Protein AF-A0A6N7ZPE1-F1 (afdb_monomer_lite)

Secondary structure (DSSP, 8-state):
-PPPPHHHHHHHHHHHHHHHHHH-TT-TT-TTTTT-----STTTS-HHHHTSPPPHHHHHHHHHHT--

pLDDT: mean 83.45, std 10.75, range [52.22, 95.88]

Sequence (68 aa):
MRRSNRADRRHHNARMKRKARRLYPHDEKGTLSDHLASCSCYMCGNPRKYFGERTLQERREVSRVFQF

Radius of gyration: 17.75 Å; chains: 1; bounding box: 32×36×38 Å

Foldseek 3Di:
DPPDDPVNVVVLLVVLLVVLCVVCVVPNVSPCSPPNDPDCDCVPRACCVNPVDDGPVRVVVVVVVPPD

Structure (mmCIF, N/CA/C/O backbone):
data_AF-A0A6N7ZPE1-F1
#
_entry.id   AF-A0A6N7ZPE1-F1
#
loop_
_atom_site.group_PDB
_atom_site.id
_atom_site.type_symbol
_atom_site.label_atom_id
_atom_site.label_alt_id
_atom_site.label_comp_id
_atom_site.label_asym_id
_atom_site.label_entity_id
_atom_site.label_seq_id
_atom_site.pdbx_PDB_ins_code
_atom_site.Cartn_x
_atom_site.Cartn_y
_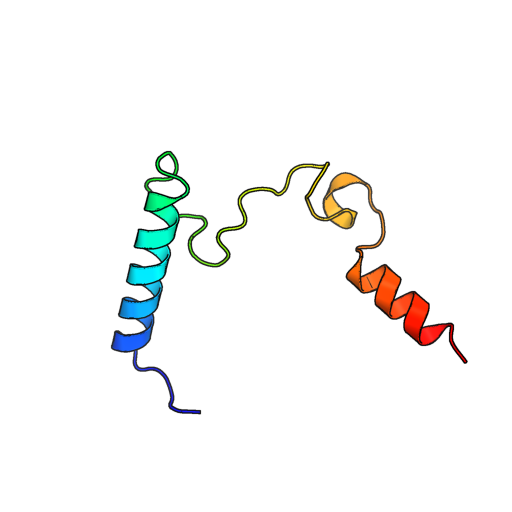atom_site.Cartn_z
_atom_site.occupancy
_atom_site.B_iso_or_equiv
_atom_site.auth_seq_id
_atom_site.auth_comp_id
_atom_site.auth_asym_id
_atom_site.auth_atom_id
_atom_site.pdbx_PDB_model_num
ATOM 1 N N . MET A 1 1 ? 5.950 -27.821 -7.343 1.00 56.53 1 MET A N 1
ATOM 2 C CA . MET A 1 1 ? 6.027 -26.367 -7.624 1.00 56.53 1 MET A CA 1
ATOM 3 C C . MET A 1 1 ? 7.277 -26.101 -8.458 1.00 56.53 1 MET A C 1
ATOM 5 O O . MET A 1 1 ? 8.369 -26.403 -7.989 1.00 56.53 1 MET A O 1
ATOM 9 N N . ARG A 1 2 ? 7.150 -25.620 -9.703 1.00 68.88 2 ARG A N 1
ATOM 10 C CA . ARG A 1 2 ? 8.321 -25.283 -10.535 1.00 68.88 2 ARG A CA 1
ATOM 11 C C . ARG A 1 2 ? 9.058 -24.122 -9.860 1.00 68.88 2 ARG A C 1
ATOM 13 O O . ARG A 1 2 ? 8.440 -23.088 -9.616 1.00 68.88 2 ARG A O 1
ATOM 20 N N . ARG A 1 3 ? 10.340 -24.287 -9.512 1.00 72.38 3 ARG A N 1
ATOM 21 C CA . ARG A 1 3 ? 11.145 -23.169 -8.989 1.00 72.38 3 ARG A CA 1
ATOM 22 C C . ARG A 1 3 ? 11.150 -22.068 -10.044 1.00 72.38 3 ARG A C 1
ATOM 24 O O . ARG A 1 3 ? 11.549 -22.323 -11.178 1.00 72.38 3 ARG A O 1
ATOM 31 N N . SER A 1 4 ? 10.685 -20.874 -9.682 1.00 79.50 4 SER A N 1
ATOM 32 C CA . SER A 1 4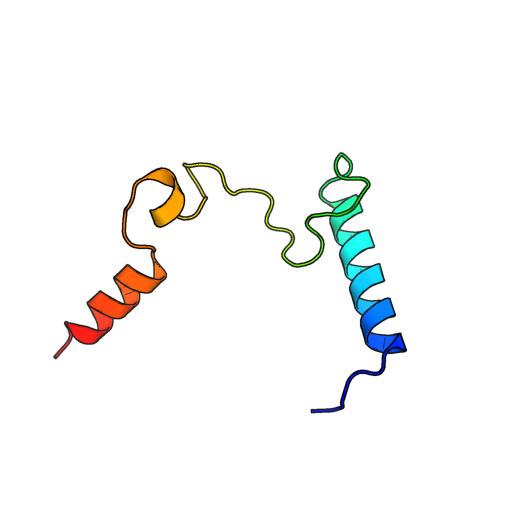 ? 10.722 -19.741 -10.601 1.00 79.50 4 SER A CA 1
ATOM 33 C C . SER A 1 4 ? 12.173 -19.345 -10.849 1.00 79.50 4 SER A C 1
ATOM 35 O O . SER A 1 4 ? 12.977 -19.182 -9.925 1.00 79.50 4 SER A O 1
ATOM 37 N N . ASN A 1 5 ? 12.525 -19.219 -12.123 1.00 90.44 5 ASN A N 1
ATOM 38 C CA . ASN A 1 5 ? 13.823 -18.708 -12.526 1.00 90.44 5 ASN A CA 1
ATOM 39 C C . ASN A 1 5 ? 13.925 -17.225 -12.100 1.00 90.44 5 ASN A C 1
ATOM 41 O O . ASN A 1 5 ? 12.929 -16.508 -11.972 1.00 90.44 5 ASN A O 1
ATOM 45 N N . ARG A 1 6 ? 15.147 -16.723 -11.894 1.00 93.06 6 ARG A N 1
ATOM 46 C CA . ARG A 1 6 ? 15.432 -15.281 -11.804 1.00 93.06 6 ARG A CA 1
ATOM 47 C C . ARG A 1 6 ? 14.728 -14.475 -12.909 1.00 93.06 6 ARG A C 1
ATOM 49 O O . ARG A 1 6 ? 14.216 -13.401 -12.602 1.00 93.06 6 ARG A O 1
ATOM 56 N N . ALA A 1 7 ? 14.685 -14.979 -14.142 1.00 94.44 7 ALA A N 1
ATOM 57 C CA . ALA A 1 7 ? 13.977 -14.355 -15.259 1.00 94.44 7 ALA A CA 1
ATOM 58 C C . ALA A 1 7 ? 12.468 -14.222 -14.989 1.00 94.44 7 ALA A C 1
ATOM 60 O O . ALA A 1 7 ? 11.938 -13.115 -15.073 1.00 94.44 7 ALA A O 1
ATOM 61 N N . ASP A 1 8 ? 11.805 -15.298 -14.554 1.00 93.75 8 ASP A N 1
ATOM 62 C CA . ASP A 1 8 ? 10.368 -15.291 -14.239 1.00 93.75 8 ASP A CA 1
ATOM 63 C C . ASP A 1 8 ? 10.044 -14.298 -13.122 1.00 93.75 8 ASP A C 1
ATOM 65 O O . ASP A 1 8 ? 9.104 -13.510 -13.226 1.00 93.75 8 ASP A O 1
ATOM 69 N N . ARG A 1 9 ? 10.871 -14.268 -12.068 1.00 92.44 9 ARG A N 1
ATOM 70 C CA . ARG A 1 9 ? 10.712 -13.309 -10.962 1.00 92.44 9 ARG A CA 1
ATOM 71 C C . ARG A 1 9 ? 10.819 -11.867 -11.448 1.00 92.44 9 ARG A C 1
ATOM 73 O O . ARG A 1 9 ? 9.981 -11.040 -11.105 1.00 92.44 9 ARG A O 1
ATOM 80 N N . ARG A 1 10 ? 11.815 -11.561 -12.286 1.00 94.62 10 ARG A N 1
ATOM 81 C CA . ARG A 1 10 ? 11.976 -10.223 -12.882 1.00 94.62 10 ARG A CA 1
ATOM 82 C C . ARG A 1 10 ? 10.779 -9.850 -13.752 1.00 94.62 10 ARG A C 1
ATOM 84 O O . ARG A 1 10 ? 10.284 -8.732 -13.634 1.00 94.62 10 ARG A O 1
ATOM 91 N N . HIS A 1 11 ? 10.295 -10.780 -14.571 1.00 94.25 11 HIS A N 1
ATOM 92 C CA . HIS A 1 11 ? 9.121 -10.573 -15.412 1.00 94.25 11 HIS A CA 1
ATOM 93 C C . HIS A 1 11 ? 7.864 -10.288 -14.574 1.00 94.25 11 HIS A C 1
ATOM 95 O O . HIS A 1 11 ? 7.165 -9.304 -14.820 1.00 94.25 11 HIS A O 1
ATOM 101 N N . HIS A 1 12 ? 7.602 -11.083 -13.533 1.00 93.94 12 HIS A N 1
ATOM 102 C CA . HIS A 1 12 ? 6.472 -10.858 -12.633 1.00 93.94 12 HIS A CA 1
ATOM 103 C C . HIS A 1 12 ? 6.576 -9.526 -11.885 1.00 93.94 12 HIS A C 1
ATOM 105 O O . HIS A 1 12 ? 5.595 -8.782 -11.850 1.00 93.94 12 HIS A O 1
ATOM 111 N N . ASN A 1 13 ? 7.757 -9.176 -11.373 1.00 93.50 13 ASN A N 1
ATOM 112 C CA . ASN A 1 13 ? 7.982 -7.892 -10.707 1.00 93.50 13 ASN A CA 1
ATOM 113 C C . ASN A 1 13 ? 7.761 -6.717 -11.671 1.00 93.50 13 ASN A C 1
ATOM 115 O O . ASN A 1 13 ? 7.098 -5.744 -11.320 1.00 93.50 13 ASN A O 1
ATOM 119 N N . ALA A 1 14 ? 8.253 -6.811 -12.910 1.00 94.75 14 ALA A N 1
ATOM 120 C CA . ALA A 1 14 ? 8.040 -5.785 -13.930 1.00 94.75 14 ALA A CA 1
ATOM 121 C C . ALA A 1 14 ? 6.552 -5.626 -14.283 1.00 94.75 14 ALA A C 1
ATOM 123 O O . ALA A 1 14 ? 6.050 -4.503 -14.366 1.00 94.75 14 ALA A O 1
ATOM 124 N N . ARG A 1 15 ? 5.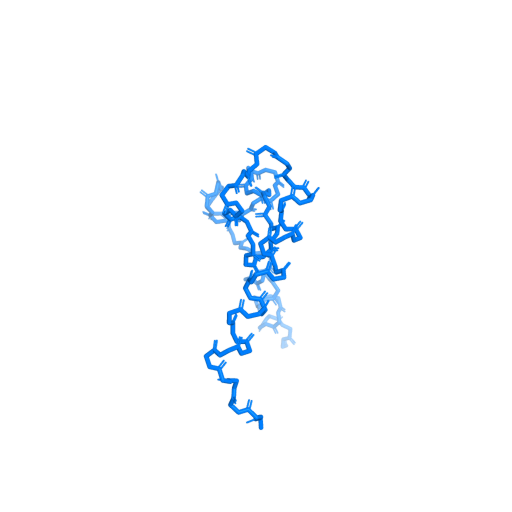824 -6.742 -14.429 1.00 95.62 15 ARG A N 1
ATOM 125 C CA . ARG A 1 15 ? 4.369 -6.748 -14.643 1.00 95.62 15 ARG A CA 1
ATOM 126 C C . ARG A 1 15 ? 3.638 -6.044 -13.499 1.00 95.62 15 ARG A C 1
ATOM 128 O O . ARG A 1 15 ? 2.774 -5.207 -13.755 1.00 95.62 15 ARG A O 1
ATOM 135 N N . MET A 1 16 ? 3.984 -6.363 -12.254 1.00 95.88 16 MET A N 1
ATOM 136 C CA . MET A 1 16 ? 3.341 -5.770 -11.080 1.00 95.88 16 MET A CA 1
ATOM 137 C C . MET A 1 16 ? 3.660 -4.279 -10.931 1.00 95.88 16 MET A C 1
ATOM 139 O O . MET A 1 16 ? 2.745 -3.491 -10.709 1.00 95.88 16 MET A O 1
ATOM 143 N N . LYS A 1 17 ? 4.906 -3.853 -11.174 1.00 94.25 17 LYS A N 1
ATOM 144 C CA . LYS A 1 17 ? 5.281 -2.427 -11.209 1.00 94.25 17 LYS A CA 1
ATOM 145 C C . LYS A 1 17 ? 4.538 -1.650 -12.293 1.00 94.25 17 LYS A C 1
ATOM 147 O O . LYS A 1 17 ? 4.070 -0.544 -12.042 1.00 94.25 17 LYS A O 1
ATOM 152 N N . ARG A 1 18 ? 4.364 -2.237 -13.482 1.00 94.00 18 ARG A N 1
ATOM 153 C CA . ARG A 1 18 ? 3.553 -1.637 -14.554 1.00 94.00 18 ARG A CA 1
ATOM 154 C C . ARG A 1 18 ? 2.095 -1.461 -14.126 1.00 94.00 18 ARG A C 1
ATOM 156 O O . ARG A 1 18 ? 1.506 -0.418 -14.392 1.00 94.00 18 ARG A O 1
ATOM 163 N N . LYS A 1 19 ? 1.522 -2.461 -13.450 1.00 94.31 19 LYS A N 1
ATOM 164 C CA . LYS A 1 19 ? 0.161 -2.385 -12.904 1.00 94.31 19 LYS A CA 1
ATOM 165 C C . LYS A 1 19 ? 0.047 -1.309 -11.818 1.00 94.31 19 LYS A C 1
ATOM 167 O O . LYS A 1 19 ? -0.903 -0.535 -11.859 1.00 94.31 19 LYS A O 1
ATOM 172 N N . ALA A 1 20 ? 1.020 -1.222 -10.910 1.00 93.56 20 ALA A N 1
ATOM 173 C CA . ALA A 1 20 ? 1.060 -0.205 -9.861 1.00 93.56 20 ALA A CA 1
ATOM 174 C C . ALA A 1 20 ? 1.068 1.213 -10.439 1.00 93.56 20 ALA A C 1
ATOM 176 O O . ALA A 1 20 ? 0.211 2.002 -10.074 1.00 93.56 20 ALA A O 1
ATOM 177 N N . ARG A 1 21 ? 1.934 1.494 -11.422 1.00 92.38 21 ARG A N 1
ATOM 178 C CA . ARG A 1 21 ? 1.997 2.806 -12.095 1.00 92.38 21 ARG A CA 1
ATOM 179 C C . ARG A 1 21 ? 0.708 3.184 -12.823 1.00 92.38 21 ARG A C 1
ATOM 181 O O . ARG A 1 21 ? 0.378 4.356 -12.910 1.00 92.38 21 ARG A O 1
ATOM 188 N N . ARG A 1 22 ? -0.028 2.204 -13.361 1.00 92.19 22 ARG A N 1
ATOM 189 C CA . ARG A 1 22 ? -1.330 2.457 -14.001 1.00 92.19 22 ARG A CA 1
ATOM 190 C C . ARG A 1 22 ? -2.393 2.868 -12.979 1.00 92.19 22 ARG A C 1
ATOM 192 O O . ARG A 1 22 ? -3.205 3.731 -13.277 1.00 92.19 22 ARG A O 1
ATOM 199 N N . LEU A 1 23 ? -2.415 2.210 -11.820 1.00 90.69 23 LEU A N 1
ATOM 200 C CA . LEU A 1 23 ? -3.413 2.449 -10.771 1.00 90.69 23 LEU A CA 1
ATOM 201 C C . LEU A 1 23 ? -3.081 3.672 -9.911 1.00 90.69 23 LEU A C 1
ATOM 203 O O . LEU A 1 23 ? -3.982 4.394 -9.501 1.00 90.69 23 LEU A O 1
ATOM 207 N N . TYR A 1 24 ? -1.794 3.914 -9.679 1.00 89.62 24 TYR A N 1
ATOM 208 C CA . TYR A 1 24 ? -1.272 5.025 -8.893 1.00 89.62 24 TYR A CA 1
ATOM 209 C C . TYR A 1 24 ? -0.248 5.806 -9.730 1.00 89.62 24 TYR A C 1
ATOM 211 O O . TYR A 1 24 ? 0.955 5.666 -9.510 1.00 89.62 24 TYR A O 1
ATOM 219 N N . PRO A 1 25 ? -0.689 6.624 -10.708 1.00 89.06 25 PRO A N 1
ATOM 220 C CA . PRO A 1 25 ? 0.223 7.372 -11.581 1.00 89.06 25 PRO A CA 1
ATOM 221 C C . PRO A 1 25 ? 1.135 8.349 -10.832 1.00 89.06 25 PRO A C 1
ATOM 223 O O . PRO A 1 25 ? 2.228 8.641 -11.298 1.00 89.06 25 PRO A O 1
ATOM 226 N N . HIS A 1 26 ? 0.704 8.810 -9.654 1.00 88.75 26 HIS A N 1
ATOM 227 C CA . HIS A 1 26 ? 1.490 9.662 -8.760 1.00 88.75 26 HIS A CA 1
ATOM 228 C C . HIS A 1 26 ? 2.628 8.913 -8.036 1.00 88.75 26 HIS A C 1
ATOM 230 O O . HIS A 1 26 ? 3.509 9.550 -7.469 1.00 88.75 26 HIS A O 1
ATOM 236 N N . ASP A 1 27 ? 2.634 7.574 -8.044 1.00 87.62 27 ASP A N 1
ATOM 237 C CA . ASP A 1 27 ? 3.715 6.739 -7.507 1.00 87.62 27 ASP A CA 1
ATOM 238 C C . ASP A 1 27 ? 4.573 6.175 -8.653 1.00 87.62 27 ASP A C 1
ATOM 240 O O . ASP A 1 27 ? 4.489 5.003 -9.038 1.00 87.62 27 ASP A O 1
ATOM 244 N N . GLU A 1 28 ? 5.443 7.021 -9.207 1.00 86.31 28 GLU A N 1
ATOM 245 C CA . GLU A 1 28 ? 6.346 6.667 -10.315 1.00 86.31 28 GLU A CA 1
ATOM 246 C C . GLU A 1 28 ? 7.280 5.489 -9.978 1.00 86.31 28 GLU A C 1
ATOM 248 O O . GLU A 1 28 ? 7.636 4.654 -10.831 1.00 86.31 28 GLU A O 1
ATOM 253 N N . LYS A 1 29 ? 7.658 5.388 -8.698 1.00 86.69 29 LYS A N 1
ATOM 254 C CA . LYS A 1 29 ? 8.522 4.329 -8.166 1.00 86.69 29 LYS A CA 1
ATOM 255 C C . LYS A 1 29 ? 7.793 2.984 -8.098 1.00 86.69 29 LYS A C 1
ATOM 257 O O . LYS A 1 29 ? 8.456 1.943 -8.130 1.00 86.69 29 LYS A O 1
ATOM 262 N N . GLY A 1 30 ? 6.457 2.983 -8.088 1.00 87.31 30 GLY A N 1
ATOM 263 C CA . GLY A 1 30 ? 5.635 1.779 -7.987 1.00 87.31 30 GLY A CA 1
ATOM 264 C C . GLY A 1 30 ? 5.862 1.053 -6.663 1.00 87.31 30 GLY A C 1
ATOM 265 O O . GLY A 1 30 ? 5.954 -0.177 -6.639 1.00 87.31 30 GLY A O 1
ATOM 266 N N . THR A 1 31 ? 6.001 1.815 -5.578 1.00 86.56 31 THR A N 1
ATOM 267 C CA . THR A 1 31 ? 6.210 1.313 -4.212 1.00 86.56 31 THR A CA 1
ATOM 268 C C . THR A 1 31 ? 5.119 0.339 -3.776 1.00 86.56 31 THR A C 1
ATOM 270 O O . THR A 1 31 ? 5.393 -0.616 -3.058 1.00 86.56 31 THR A O 1
ATOM 273 N N . LEU A 1 32 ? 3.906 0.496 -4.306 1.00 86.94 32 LEU A N 1
ATOM 274 C CA . LEU A 1 32 ? 2.764 -0.372 -4.023 1.00 86.94 32 LEU A CA 1
ATOM 275 C C . LEU A 1 32 ? 2.722 -1.660 -4.866 1.00 86.94 32 LEU A C 1
ATOM 277 O O . LEU A 1 32 ? 1.712 -2.357 -4.862 1.00 86.94 32 LEU A O 1
ATOM 281 N N . SER A 1 33 ? 3.768 -1.998 -5.627 1.00 90.88 33 SER A N 1
ATOM 282 C CA . SER A 1 33 ? 3.708 -3.108 -6.596 1.00 90.88 33 SER A CA 1
ATOM 283 C C . SER A 1 33 ? 3.496 -4.505 -6.004 1.00 90.88 33 SER A C 1
ATOM 285 O O . SER A 1 33 ? 2.936 -5.354 -6.697 1.00 90.88 33 SER A O 1
ATOM 287 N N . ASP A 1 34 ? 3.848 -4.738 -4.741 1.00 88.06 34 ASP A N 1
ATOM 288 C CA . ASP A 1 34 ? 3.727 -6.066 -4.127 1.00 88.06 34 ASP A CA 1
ATOM 289 C C . ASP A 1 34 ? 2.270 -6.443 -3.804 1.00 88.06 34 ASP A C 1
ATOM 291 O O . ASP A 1 34 ? 1.851 -7.579 -4.040 1.00 88.06 34 ASP A O 1
ATOM 295 N N . HIS A 1 35 ? 1.471 -5.483 -3.323 1.00 85.19 35 HIS A N 1
ATOM 296 C CA . HIS A 1 35 ? 0.099 -5.735 -2.851 1.00 85.19 35 HIS A CA 1
ATOM 297 C C . HIS A 1 35 ? -0.961 -4.784 -3.419 1.00 85.19 35 HIS A C 1
ATOM 299 O O . HIS A 1 35 ? -2.150 -5.023 -3.230 1.00 85.19 35 HIS A O 1
ATOM 305 N N . LEU A 1 36 ? -0.562 -3.711 -4.109 1.00 86.62 36 LEU A N 1
ATOM 306 C CA . LEU A 1 36 ? -1.426 -2.630 -4.617 1.00 86.62 36 LEU A CA 1
ATOM 307 C C . LEU A 1 36 ? -2.301 -1.948 -3.549 1.00 86.62 36 LEU A C 1
ATOM 309 O O . LEU A 1 36 ? -3.180 -1.152 -3.883 1.00 86.62 36 LEU A O 1
ATOM 313 N N . ALA A 1 37 ? -2.044 -2.236 -2.275 1.00 80.44 37 ALA A N 1
ATOM 314 C CA . ALA A 1 37 ? -2.759 -1.697 -1.134 1.00 80.44 37 ALA A CA 1
ATOM 315 C C . ALA A 1 37 ? -2.149 -0.346 -0.739 1.00 80.44 37 ALA A C 1
ATOM 317 O O . ALA A 1 37 ? -1.120 -0.298 -0.073 1.00 80.44 37 ALA A O 1
ATOM 318 N N . SER A 1 38 ? -2.775 0.747 -1.175 1.00 74.88 38 SER A N 1
ATOM 319 C CA . SER A 1 38 ? -2.390 2.124 -0.821 1.00 74.88 38 SER A CA 1
ATOM 320 C C . SER A 1 38 ? -2.964 2.570 0.522 1.00 74.88 38 SER A C 1
ATOM 322 O O . SER A 1 38 ? -2.355 3.359 1.244 1.00 74.88 38 SER A O 1
ATOM 324 N N . CYS A 1 39 ? -4.154 2.074 0.862 1.00 71.25 39 CYS A N 1
ATOM 325 C CA . CYS A 1 39 ? -4.886 2.560 2.013 1.00 71.25 39 CYS A CA 1
ATOM 326 C C . CYS A 1 39 ? -4.409 1.862 3.287 1.00 71.25 39 CYS A C 1
ATOM 328 O O . CYS A 1 39 ? -4.741 0.709 3.555 1.00 71.25 39 CYS A O 1
ATOM 330 N N . SER A 1 40 ? -3.621 2.589 4.076 1.00 64.38 40 SER A N 1
ATOM 331 C CA . SER A 1 40 ? -3.286 2.227 5.453 1.00 64.38 40 SER A CA 1
ATOM 332 C C . SER A 1 40 ? -3.818 3.244 6.462 1.00 64.38 40 SER A C 1
ATOM 334 O O . SER A 1 40 ? -3.373 3.224 7.595 1.00 64.38 40 SER A O 1
ATOM 336 N N . CYS A 1 41 ? -4.740 4.141 6.089 1.00 66.25 41 CYS A N 1
ATOM 337 C CA . CYS A 1 41 ? -5.250 5.177 6.996 1.00 66.25 41 CYS A CA 1
ATOM 338 C C . CYS A 1 41 ? -5.945 4.578 8.228 1.00 66.25 41 CYS A C 1
ATOM 340 O O . CYS A 1 41 ? -6.295 3.406 8.235 1.00 66.25 41 CYS A O 1
ATOM 342 N N . TYR A 1 42 ? -6.216 5.375 9.258 1.00 61.47 42 TYR A N 1
ATOM 343 C CA . TYR A 1 42 ? -6.915 4.877 10.447 1.00 61.47 42 TYR A CA 1
ATOM 344 C C . TYR A 1 42 ? -8.296 4.265 10.124 1.00 61.47 42 TYR A C 1
ATOM 346 O O . TYR A 1 42 ? -8.719 3.343 10.804 1.00 61.47 42 TYR A O 1
ATOM 354 N N . MET A 1 43 ? -8.977 4.703 9.055 1.00 65.62 43 MET A N 1
ATOM 355 C CA . MET A 1 43 ? -10.297 4.173 8.675 1.00 65.62 43 MET A CA 1
ATOM 356 C C . MET A 1 43 ? -10.255 2.783 8.017 1.00 65.62 43 MET A C 1
ATOM 358 O O . MET A 1 43 ? -11.205 2.020 8.155 1.00 65.62 43 MET A O 1
ATOM 362 N N . CYS A 1 44 ? -9.189 2.447 7.280 1.00 67.88 44 CYS A N 1
ATOM 363 C CA . CYS A 1 44 ? -9.096 1.191 6.509 1.00 67.88 44 CYS A CA 1
ATOM 364 C C . CYS A 1 44 ? -7.845 0.354 6.826 1.00 67.88 44 CYS A C 1
ATOM 366 O O . CYS A 1 44 ? -7.684 -0.755 6.322 1.00 67.88 44 CYS A O 1
ATOM 368 N N . GLY A 1 45 ? -6.924 0.911 7.600 1.00 70.12 45 GLY A N 1
ATOM 369 C CA . GLY A 1 45 ? -5.645 0.332 7.966 1.00 70.12 45 GLY A CA 1
ATOM 370 C C . GLY A 1 45 ? -5.766 -0.648 9.123 1.00 70.12 45 GLY A C 1
ATOM 371 O O . GLY A 1 45 ? -6.842 -0.957 9.623 1.00 70.12 45 GLY A O 1
ATOM 372 N N . ASN A 1 46 ? -4.619 -1.163 9.554 1.00 78.12 46 ASN A N 1
ATO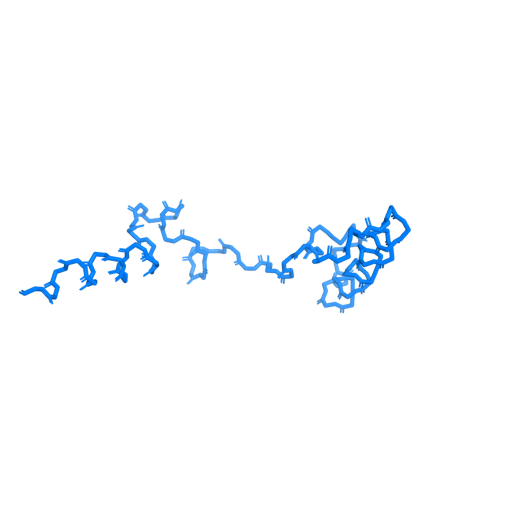M 373 C CA . ASN A 1 46 ? -4.549 -2.155 10.617 1.00 78.12 46 ASN A CA 1
ATOM 374 C C . ASN A 1 46 ? -5.034 -1.554 11.960 1.00 78.12 46 ASN A C 1
ATOM 376 O O . ASN A 1 46 ? -4.334 -0.680 12.482 1.00 78.12 46 ASN A O 1
ATOM 380 N N . PRO A 1 47 ? -6.146 -2.033 12.563 1.00 82.69 47 PRO A N 1
ATOM 381 C CA . PRO A 1 47 ? -6.671 -1.492 13.821 1.00 82.69 47 PRO A CA 1
ATOM 382 C C . PRO A 1 47 ? -5.642 -1.493 14.953 1.00 82.69 47 PRO A C 1
ATOM 384 O O . PRO A 1 47 ? -5.599 -0.573 15.766 1.00 82.69 47 PRO A O 1
ATOM 387 N N . ARG A 1 48 ? -4.732 -2.472 14.941 1.00 83.62 48 ARG A N 1
ATOM 388 C CA . ARG A 1 48 ? -3.639 -2.579 15.908 1.00 83.62 48 ARG A CA 1
ATOM 389 C C . ARG A 1 48 ? -2.671 -1.399 15.832 1.00 83.62 48 ARG A C 1
ATOM 391 O O . ARG A 1 48 ? -2.157 -0.970 16.855 1.00 83.62 48 ARG A O 1
ATOM 398 N N . LYS A 1 49 ? -2.420 -0.873 14.630 1.00 80.62 49 LYS A N 1
ATOM 399 C CA . LYS A 1 49 ? -1.481 0.235 14.404 1.00 80.62 49 LYS A CA 1
ATOM 400 C C . LYS A 1 49 ? -2.061 1.588 14.825 1.00 80.62 49 LYS A C 1
ATOM 402 O O . LY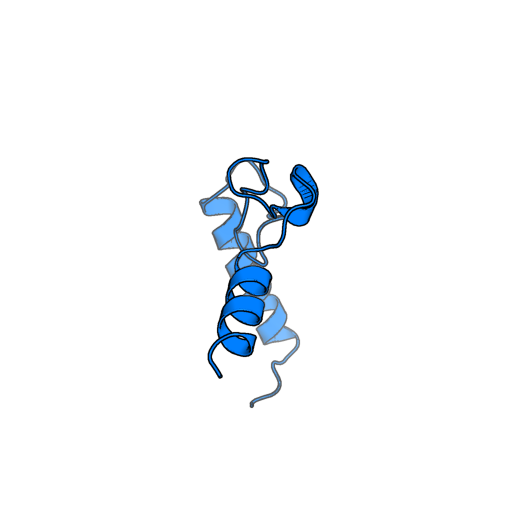S A 1 49 ? -1.299 2.440 15.262 1.00 80.62 49 LYS A O 1
ATOM 407 N N . TYR A 1 50 ? -3.371 1.789 14.665 1.00 84.81 50 TYR A N 1
ATOM 408 C CA . TYR A 1 50 ? -4.005 3.105 14.841 1.00 84.81 50 TYR A CA 1
ATOM 409 C C . TYR A 1 50 ? -4.832 3.241 16.122 1.00 84.81 50 TYR A C 1
ATOM 411 O O . TYR A 1 50 ? -4.922 4.342 16.651 1.00 84.81 50 TYR A O 1
ATOM 419 N N . PHE A 1 51 ? -5.397 2.145 16.636 1.00 85.00 51 PHE A N 1
ATOM 420 C CA . PHE A 1 51 ? -6.300 2.158 17.796 1.00 85.00 51 PHE A CA 1
ATOM 421 C C . PHE A 1 51 ? -5.867 1.203 18.916 1.00 85.00 51 PHE A C 1
ATOM 423 O O . PHE A 1 51 ? -6.525 1.130 19.947 1.00 85.00 51 PHE A O 1
ATOM 430 N N . GLY A 1 52 ? -4.796 0.424 18.715 1.00 86.38 52 GLY A N 1
ATOM 431 C CA . GLY A 1 52 ? -4.383 -0.621 19.661 1.00 86.38 52 GLY A CA 1
ATOM 432 C C . GLY A 1 52 ? -5.368 -1.794 19.756 1.00 86.38 52 GLY A C 1
ATOM 433 O O . GLY A 1 52 ? -5.245 -2.640 20.638 1.00 86.38 52 GLY A O 1
ATOM 434 N N . GLU A 1 53 ? -6.339 -1.872 18.846 1.00 89.00 53 GLU A N 1
ATOM 435 C CA . GLU A 1 53 ? -7.376 -2.899 18.856 1.00 89.00 53 GLU A CA 1
ATOM 436 C C . GLU A 1 53 ? -6.951 -4.178 18.128 1.00 89.00 53 GLU A C 1
ATOM 438 O O . GLU A 1 53 ? -6.101 -4.177 17.233 1.00 89.00 53 GLU A O 1
ATOM 443 N N . ARG A 1 54 ? -7.620 -5.289 18.460 1.00 86.81 54 ARG A N 1
ATOM 444 C CA . ARG A 1 54 ? -7.444 -6.558 17.746 1.00 86.81 54 ARG A CA 1
ATOM 445 C C . ARG A 1 54 ? -7.821 -6.425 16.275 1.00 86.81 54 ARG A C 1
ATOM 447 O O . ARG A 1 54 ? -8.887 -5.891 15.945 1.00 86.81 54 ARG A O 1
ATOM 454 N N . THR A 1 55 ? -6.991 -7.001 15.409 1.00 85.88 55 THR A N 1
ATOM 455 C CA . THR A 1 55 ? -7.268 -7.090 13.969 1.00 85.88 55 THR A CA 1
ATOM 456 C C . THR A 1 55 ? -8.466 -8.000 13.699 1.00 85.88 55 THR A C 1
ATOM 458 O O . THR A 1 55 ? -8.826 -8.843 14.522 1.00 85.88 55 THR A O 1
ATOM 461 N N . LEU A 1 56 ? -9.095 -7.882 12.525 1.00 82.62 56 LEU A N 1
ATOM 462 C CA . LEU A 1 56 ? -10.225 -8.749 12.164 1.00 82.62 56 LEU A CA 1
ATOM 463 C C . LEU A 1 56 ? -9.841 -10.240 12.173 1.00 82.62 56 LEU A C 1
ATOM 465 O O . LEU A 1 56 ? -10.650 -11.086 12.542 1.00 82.62 56 LEU A O 1
ATOM 469 N N . GLN A 1 57 ? -8.605 -10.561 11.790 1.00 82.31 57 GLN A N 1
ATOM 470 C CA . GLN A 1 57 ? -8.074 -11.926 11.818 1.00 82.31 57 GLN A CA 1
ATOM 471 C C . GLN A 1 57 ? -7.968 -12.446 13.252 1.00 82.31 57 GLN A C 1
ATOM 473 O O . GLN A 1 57 ? -8.425 -13.549 13.531 1.00 82.31 57 GLN A O 1
ATOM 478 N N . GLU A 1 58 ? -7.460 -11.625 14.170 1.00 86.88 58 GLU A N 1
ATOM 479 C CA . GLU A 1 58 ? -7.380 -11.959 15.595 1.00 86.88 58 GLU A CA 1
ATOM 480 C C . GLU A 1 58 ? -8.768 -12.116 16.221 1.00 86.88 58 GLU A C 1
ATOM 482 O O . GLU A 1 58 ? -8.993 -13.051 16.983 1.00 86.88 58 GLU A O 1
ATOM 487 N N . ARG A 1 59 ? -9.731 -11.252 15.865 1.00 88.62 59 ARG A N 1
ATOM 488 C CA . ARG A 1 59 ? -11.132 -11.390 16.304 1.00 88.62 59 ARG A CA 1
ATOM 489 C C . ARG A 1 59 ? -11.746 -12.704 15.813 1.00 88.62 59 ARG A C 1
ATOM 491 O O . ARG A 1 59 ? -12.414 -13.383 16.585 1.00 88.62 59 ARG A O 1
ATOM 498 N N . ARG A 1 60 ? -11.499 -13.080 14.552 1.00 88.00 60 ARG A N 1
ATOM 499 C CA . ARG A 1 60 ? -11.965 -14.354 13.974 1.00 88.00 60 ARG A CA 1
ATOM 500 C C . ARG A 1 60 ? -11.326 -15.565 14.641 1.00 88.00 60 ARG A C 1
ATOM 502 O O . ARG A 1 60 ? -12.004 -16.569 14.807 1.00 88.00 60 ARG A O 1
ATOM 509 N N . GLU A 1 61 ? -10.044 -15.487 14.979 1.00 89.69 61 GLU A N 1
ATOM 510 C CA . GLU A 1 61 ? -9.338 -16.579 15.649 1.00 89.69 61 GLU A CA 1
ATOM 511 C C . GLU A 1 61 ? -9.872 -16.783 17.065 1.00 89.69 61 GLU A C 1
ATOM 513 O O . GLU A 1 61 ? -10.268 -17.884 17.420 1.00 89.69 61 GLU A O 1
ATOM 518 N N . VAL A 1 62 ? -10.010 -15.697 17.828 1.00 88.75 62 VAL A N 1
ATOM 519 C CA . VAL A 1 62 ? -10.656 -15.710 19.146 1.00 88.75 62 VAL A CA 1
ATOM 520 C C . VAL A 1 62 ? -12.056 -16.317 19.034 1.00 88.75 62 VAL A C 1
ATOM 522 O O . VAL A 1 62 ? -12.350 -17.292 19.710 1.00 88.75 62 VAL A O 1
ATOM 525 N N . SER A 1 63 ? -12.894 -15.827 18.117 1.00 83.00 63 SER A N 1
ATOM 526 C CA . SER A 1 63 ? -14.240 -16.379 17.918 1.00 83.00 63 SER A CA 1
ATOM 527 C C . SER A 1 63 ? -14.250 -17.872 17.573 1.00 83.00 63 SER A C 1
ATOM 529 O O . SER A 1 63 ? -15.188 -18.550 17.972 1.00 83.00 63 SER A O 1
ATOM 531 N N . ARG A 1 64 ? -13.249 -18.385 16.844 1.00 79.31 64 ARG A N 1
ATOM 532 C CA . ARG A 1 64 ? -13.133 -19.820 16.539 1.00 79.31 64 ARG A CA 1
ATOM 533 C C . ARG A 1 64 ? -12.761 -20.647 17.767 1.00 79.31 64 ARG A C 1
ATOM 535 O O . ARG A 1 64 ? -13.262 -21.750 17.921 1.00 79.31 64 ARG A O 1
ATOM 542 N N . VAL A 1 65 ? -11.907 -20.116 18.637 1.00 72.38 65 VAL A N 1
ATOM 543 C CA . VAL A 1 65 ? -11.468 -20.799 19.865 1.00 72.38 65 VAL A CA 1
ATOM 544 C C . VAL A 1 65 ? -12.563 -20.809 20.942 1.00 72.38 65 VAL A C 1
ATOM 546 O O . VAL A 1 65 ? -12.569 -21.691 21.788 1.00 72.38 65 VAL A O 1
ATOM 549 N N . PHE A 1 66 ? -13.512 -19.869 20.904 1.00 61.44 66 PHE A N 1
ATOM 550 C CA . PHE A 1 66 ? -14.620 -19.773 21.867 1.00 61.44 66 PHE A CA 1
ATOM 551 C C . PHE A 1 66 ? -15.919 -20.485 21.422 1.00 61.44 66 PHE A C 1
ATOM 553 O O . PHE A 1 66 ? -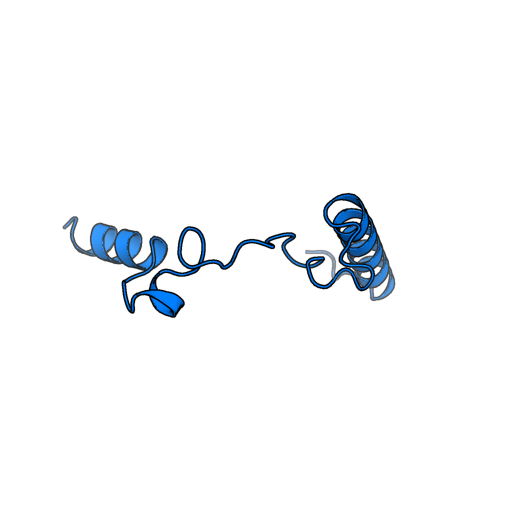16.948 -20.310 22.066 1.00 61.44 66 PHE A O 1
ATOM 560 N N . GLN A 1 67 ? -15.893 -21.279 20.344 1.00 59.12 67 GLN A N 1
ATOM 561 C CA . GLN A 1 67 ? -17.033 -22.078 19.853 1.00 59.12 67 GLN A CA 1
ATOM 562 C C . GLN A 1 67 ? -16.942 -23.570 20.244 1.00 59.12 67 GLN A C 1
ATOM 564 O O . GLN A 1 67 ? -17.249 -24.439 19.428 1.00 59.12 67 GLN A O 1
ATOM 569 N N . PHE A 1 68 ? -16.512 -23.865 21.474 1.00 52.22 68 PHE A N 1
ATOM 570 C CA . PHE A 1 68 ? -16.585 -25.212 22.060 1.00 52.22 68 PHE A CA 1
ATOM 571 C C . PHE A 1 68 ? -17.827 -25.369 22.934 1.00 52.22 68 PHE A C 1
ATOM 573 O O . PHE A 1 68 ? -18.138 -24.409 23.675 1.00 52.22 68 PHE A O 1
#